Protein AF-A0A7K4NG61-F1 (afdb_monomer)

Sequence (135 aa):
MTDALSSHLLGGKKHHDEDKNVETEEIKHLEKGADYLTTLLLQQGVKETKTKAKKTPPKLEELKKIFVQNLLKAGYVKVDDKDRTILTDDGQKFLANQTKNAAIRVELAKLKNLEYRRSLERKTKSHSKKRKKKR

Secondary structure (DSSP, 8-state):
--HHHHHHHHS-----SSS--HHHHHHHHHHHHHHHHHHHHHHTT---------SSPPPHHHHHHHHHHHHHHTTSEEE-TTS-EEE-HHHHHHHHHHHHHHHHHHHHHHHHHHHHHHHHHHHHHHHHHHHHHT-

Radius of gyration: 28.38 Å; Cα contacts (8 Å, |Δi|>4): 36; chains: 1; bounding box: 79×40×71 Å

Nearest PDB structures (foldseek):
  4v7e-assembly1_BT  TM=5.395E-01  e=1.887E-01  Triticum aestivum
  1bi3-assembly1_A  TM=6.750E-01  e=8.138E-01  Corynebacterium diphtheriae
  1bi3-assembly1_B  TM=6.723E-01  e=1.173E+00  Corynebacterium diphtheriae
  2h09-assembly1_A-2  TM=5.378E-01  e=1.357E+00  Escherichia coli

Solvent-accessible surface area (backbone atoms only — not comparable to full-atom values): 8035 Å² total; per-residue (Å²): 136,69,64,71,58,53,49,55,75,74,64,67,72,78,82,85,74,78,83,74,50,69,61,60,61,51,49,53,51,50,52,55,50,50,57,52,49,52,52,53,39,45,76,71,66,49,72,82,79,74,69,75,72,64,96,60,80,75,51,71,71,54,48,53,52,52,49,53,50,50,36,44,75,70,56,24,34,47,72,46,101,80,76,41,81,42,77,30,75,64,25,53,52,50,52,53,49,51,54,52,52,51,52,52,53,52,50,51,51,54,51,52,53,50,52,52,52,54,50,51,54,50,53,53,53,51,53,54,52,56,57,59,75,73,106

Foldseek 3Di:
DPPVVVCCVPVVDDPPPPPPPVVVVVVVVVVVVVVVVVVVCVVVVNDPPCPPDPPDDDDPVVVVVVVVVVCVVVVQWDQDPVRDIDGDPVVVVVVVVVVVVVVVVVV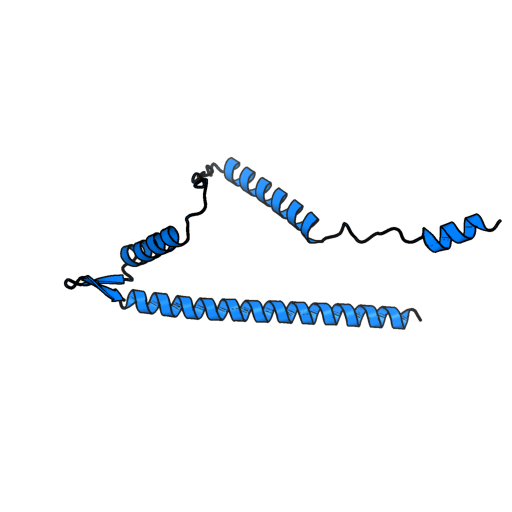VVVVVVVVVVVVVVVVVVVVVVVVVVVD

Mean predicted aligned error: 18.08 Å

Structure (mmCIF, N/CA/C/O backbone):
data_AF-A0A7K4NG61-F1
#
_entry.id   AF-A0A7K4NG61-F1
#
loop_
_atom_site.group_PDB
_atom_site.id
_atom_site.type_symbol
_atom_site.label_atom_id
_atom_site.label_alt_id
_atom_site.label_comp_id
_atom_site.label_asym_id
_atom_site.label_entity_id
_atom_site.label_seq_id
_atom_site.pdbx_PDB_ins_code
_atom_site.Cartn_x
_atom_site.Cartn_y
_atom_site.Cartn_z
_atom_site.occupancy
_atom_site.B_iso_or_equiv
_atom_site.auth_seq_id
_atom_site.auth_comp_id
_atom_site.auth_asym_id
_atom_site.auth_atom_id
_atom_site.pdbx_PDB_model_num
ATOM 1 N N . MET A 1 1 ? 62.282 4.541 -34.417 1.00 52.16 1 MET A N 1
ATOM 2 C CA . MET A 1 1 ? 61.054 4.464 -35.246 1.00 52.16 1 MET A CA 1
ATOM 3 C C . MET A 1 1 ? 60.027 3.431 -34.746 1.00 52.16 1 MET A C 1
ATOM 5 O O . MET A 1 1 ? 59.005 3.261 -35.390 1.00 52.16 1 MET A O 1
ATOM 9 N N . THR A 1 2 ? 60.223 2.778 -33.593 1.00 53.47 2 THR A N 1
ATOM 10 C CA . THR A 1 2 ? 59.317 1.741 -33.048 1.00 53.47 2 THR A CA 1
ATOM 11 C C . THR A 1 2 ? 58.353 2.231 -31.955 1.00 53.47 2 THR A C 1
ATOM 13 O O . THR A 1 2 ? 57.420 1.517 -31.611 1.00 53.47 2 THR A O 1
ATOM 16 N N . ASP A 1 3 ? 58.523 3.453 -31.444 1.00 56.59 3 ASP A N 1
ATOM 17 C CA . ASP A 1 3 ? 57.750 3.972 -30.301 1.00 56.59 3 ASP A CA 1
ATOM 18 C C . ASP A 1 3 ? 56.387 4.588 -30.702 1.00 56.59 3 ASP A C 1
ATOM 20 O O . ASP A 1 3 ? 55.382 4.469 -30.003 1.00 56.59 3 ASP A O 1
ATOM 24 N N . ALA A 1 4 ? 56.297 5.152 -31.912 1.00 58.44 4 ALA A N 1
ATOM 25 C CA . ALA A 1 4 ? 55.066 5.766 -32.420 1.00 58.44 4 ALA A CA 1
ATOM 26 C C . ALA A 1 4 ? 53.963 4.743 -32.775 1.00 58.44 4 ALA A C 1
ATOM 28 O O . ALA A 1 4 ? 52.776 5.061 -32.712 1.00 58.44 4 ALA A O 1
ATOM 29 N N . LEU A 1 5 ? 54.338 3.503 -33.117 1.00 56.03 5 LEU A N 1
ATOM 30 C CA . LEU A 1 5 ? 53.390 2.425 -33.433 1.00 56.03 5 LEU A CA 1
ATOM 31 C C . LEU A 1 5 ? 52.790 1.794 -32.166 1.00 56.03 5 LEU A C 1
ATOM 33 O O . LEU A 1 5 ? 51.596 1.494 -32.144 1.00 56.03 5 LEU A O 1
ATOM 37 N N . SER A 1 6 ? 53.575 1.660 -31.091 1.00 56.69 6 SER A N 1
ATOM 38 C CA . SER A 1 6 ? 53.104 1.112 -29.809 1.00 56.69 6 SER A CA 1
ATOM 39 C C . SER A 1 6 ? 52.089 2.025 -29.120 1.00 56.69 6 SER A C 1
ATOM 41 O O . SER A 1 6 ? 51.069 1.542 -28.631 1.00 56.69 6 SER A O 1
ATOM 43 N N . SER A 1 7 ? 52.309 3.346 -29.149 1.00 56.84 7 SER A N 1
ATOM 44 C CA . SER A 1 7 ? 51.359 4.344 -28.632 1.00 56.84 7 SER A CA 1
ATOM 45 C C . SER A 1 7 ? 50.002 4.281 -29.350 1.00 56.84 7 SER A C 1
ATOM 47 O O . SER A 1 7 ? 48.950 4.374 -28.717 1.00 56.84 7 SER A O 1
ATOM 49 N N . HIS A 1 8 ? 50.004 4.030 -30.663 1.00 54.56 8 HIS A N 1
ATOM 50 C CA . HIS A 1 8 ? 48.777 3.927 -31.454 1.00 54.56 8 HIS A CA 1
ATOM 51 C C . HIS A 1 8 ? 47.999 2.622 -31.197 1.00 54.56 8 HIS A C 1
ATOM 53 O O . HIS A 1 8 ? 46.768 2.626 -31.185 1.00 54.56 8 HIS A O 1
ATOM 59 N N . LEU A 1 9 ? 48.706 1.516 -30.938 1.00 53.72 9 LEU A N 1
ATOM 60 C CA . LEU A 1 9 ? 48.114 0.208 -30.626 1.00 53.72 9 LEU A CA 1
ATOM 61 C C . LEU A 1 9 ? 47.577 0.110 -29.184 1.00 53.72 9 LEU A C 1
ATOM 63 O O . LEU A 1 9 ? 46.602 -0.608 -28.961 1.00 53.72 9 LEU A O 1
ATOM 67 N N . LEU A 1 10 ? 48.170 0.833 -28.224 1.00 56.91 10 LEU A N 1
ATOM 68 C CA . LEU A 1 10 ? 47.804 0.775 -26.795 1.00 56.91 10 LEU A CA 1
ATOM 69 C C . LEU A 1 10 ? 47.002 1.989 -26.287 1.00 56.91 10 LEU A C 1
ATOM 71 O O . LEU A 1 10 ? 46.274 1.857 -25.309 1.00 56.91 10 LEU A O 1
ATOM 75 N N . GLY A 1 11 ? 47.082 3.154 -26.940 1.00 54.94 11 GLY A N 1
ATOM 76 C CA . GLY A 1 11 ? 46.425 4.401 -26.505 1.00 54.94 11 GLY A CA 1
ATOM 77 C C . GLY A 1 11 ? 45.177 4.806 -27.302 1.00 54.94 11 GLY A C 1
ATOM 78 O O . GLY A 1 11 ? 44.597 5.862 -27.060 1.00 54.94 11 GLY A O 1
ATOM 79 N N . GLY A 1 12 ? 44.751 3.996 -28.276 1.00 50.91 12 GLY A N 1
ATOM 80 C CA . GLY A 1 12 ? 43.748 4.371 -29.280 1.00 50.91 12 GLY A CA 1
ATOM 81 C C . GLY A 1 12 ? 42.274 4.127 -28.931 1.00 50.91 12 GLY A C 1
ATOM 82 O O . GLY A 1 12 ? 41.428 4.242 -29.817 1.00 50.91 12 GLY A O 1
ATOM 83 N N . LYS A 1 13 ? 41.917 3.780 -27.690 1.00 53.53 13 LYS A N 1
ATOM 84 C CA . LYS A 1 13 ? 40.507 3.714 -27.269 1.00 53.53 13 LYS A CA 1
ATOM 85 C C . LYS A 1 13 ? 40.208 4.841 -26.295 1.00 53.53 13 LYS A C 1
ATOM 87 O O . LYS A 1 13 ? 40.309 4.683 -25.086 1.00 53.53 13 LYS A O 1
ATOM 92 N N . LYS A 1 14 ? 39.783 5.982 -26.842 1.00 56.97 14 LYS A N 1
ATOM 93 C CA . LYS A 1 14 ? 39.006 6.953 -26.069 1.00 56.97 14 LYS A CA 1
ATOM 94 C C . LYS A 1 14 ? 37.783 6.226 -25.505 1.00 56.97 14 LYS A C 1
ATOM 96 O O . LYS A 1 14 ? 36.931 5.769 -26.269 1.00 56.97 14 LYS A O 1
ATOM 101 N N . HIS A 1 15 ? 37.735 6.100 -24.184 1.00 53.31 15 HIS A N 1
ATOM 102 C CA . HIS A 1 15 ? 36.565 5.675 -23.426 1.00 53.31 15 HIS A CA 1
ATOM 103 C C . HIS A 1 15 ? 35.452 6.698 -23.678 1.00 53.31 15 HIS A C 1
ATOM 105 O O . HIS A 1 15 ? 35.397 7.743 -23.040 1.00 53.31 15 HIS A O 1
ATOM 111 N N . HIS A 1 16 ? 34.615 6.459 -24.687 1.00 54.28 16 HIS A N 1
ATOM 112 C CA . HIS A 1 16 ? 33.513 7.365 -25.019 1.00 54.28 16 HIS A CA 1
ATOM 113 C C . HIS A 1 16 ? 32.186 6.998 -24.340 1.00 54.28 16 HIS A C 1
ATOM 115 O O . HIS A 1 16 ? 31.211 7.716 -24.549 1.00 54.28 16 HIS A O 1
ATOM 121 N N . ASP A 1 17 ? 32.147 5.955 -23.503 1.00 54.06 17 ASP A N 1
ATOM 122 C CA . ASP A 1 17 ? 30.894 5.388 -22.981 1.00 54.06 17 ASP A CA 1
ATOM 123 C C . ASP A 1 17 ? 30.944 4.974 -21.493 1.00 54.06 17 ASP A C 1
ATOM 125 O O . ASP A 1 17 ? 30.300 4.002 -21.114 1.00 54.06 17 ASP A O 1
ATOM 129 N N . GLU A 1 18 ? 31.670 5.688 -20.625 1.00 52.06 18 GLU A N 1
ATOM 130 C CA . GLU A 1 18 ? 31.581 5.437 -19.167 1.00 52.06 18 GLU A CA 1
ATOM 131 C C . GLU A 1 18 ? 30.741 6.486 -18.416 1.00 52.06 18 GLU A C 1
ATOM 133 O O . GLU A 1 18 ? 30.051 6.130 -17.467 1.00 52.06 18 GLU A O 1
ATOM 138 N N . ASP A 1 19 ? 30.652 7.727 -18.911 1.00 50.94 19 ASP A N 1
ATOM 139 C CA . ASP A 1 19 ? 29.856 8.787 -18.258 1.00 50.94 19 ASP A CA 1
ATOM 140 C C . ASP A 1 19 ? 28.446 8.989 -18.838 1.00 50.94 19 ASP A C 1
ATOM 142 O O . ASP A 1 19 ? 27.664 9.794 -18.331 1.00 50.94 19 ASP A O 1
ATOM 146 N N . LYS A 1 20 ? 28.061 8.242 -19.879 1.00 51.34 20 LYS A N 1
ATOM 147 C CA . LYS A 1 20 ? 26.679 8.248 -20.392 1.00 51.34 20 LYS A CA 1
ATOM 148 C C . LYS A 1 20 ? 25.829 7.209 -19.674 1.00 51.34 20 LYS A C 1
ATOM 150 O O . LYS A 1 20 ? 25.184 6.372 -20.307 1.00 51.34 20 LYS A O 1
ATOM 155 N N . ASN A 1 21 ? 25.807 7.274 -18.347 1.00 51.44 21 ASN A N 1
ATOM 156 C CA . ASN A 1 21 ? 24.703 6.669 -17.628 1.00 51.44 21 ASN A CA 1
ATOM 157 C C . ASN A 1 21 ? 23.461 7.515 -17.940 1.00 51.44 21 ASN A C 1
ATOM 159 O O . ASN A 1 21 ? 23.380 8.669 -17.533 1.00 51.44 21 ASN A O 1
ATOM 163 N N . VAL A 1 22 ? 22.522 6.973 -18.718 1.00 52.56 22 VAL A N 1
ATOM 164 C CA . VAL A 1 22 ? 21.270 7.646 -19.132 1.00 52.56 22 VAL A CA 1
ATOM 165 C C . VAL A 1 22 ? 20.508 8.216 -17.928 1.00 52.56 22 VAL A C 1
ATOM 167 O O . VAL A 1 22 ? 19.809 9.216 -18.044 1.00 52.56 22 VAL A O 1
ATOM 170 N N . GLU A 1 23 ? 20.736 7.626 -16.757 1.00 53.94 23 GLU A N 1
ATOM 171 C CA . GLU A 1 23 ? 20.186 8.044 -15.478 1.00 53.94 23 GLU A CA 1
ATOM 172 C C . GLU A 1 23 ? 20.627 9.460 -15.066 1.00 53.94 23 GLU A C 1
ATOM 174 O O . GLU A 1 23 ? 19.813 10.193 -14.523 1.00 53.94 23 GLU A O 1
ATOM 179 N N . THR A 1 24 ? 21.861 9.912 -15.329 1.00 59.62 24 THR A N 1
ATOM 180 C CA . THR A 1 24 ? 22.339 11.204 -14.788 1.00 59.62 24 THR A CA 1
ATOM 181 C C . THR A 1 24 ? 21.747 12.414 -15.505 1.00 59.62 24 THR A C 1
ATOM 183 O O . THR A 1 24 ? 21.389 13.395 -14.857 1.00 59.62 24 THR A O 1
ATOM 186 N N . GLU A 1 25 ? 21.604 12.359 -16.829 1.00 58.88 25 GLU A N 1
ATOM 187 C CA . GLU A 1 25 ? 20.942 13.420 -17.598 1.00 58.88 25 GLU A CA 1
ATOM 188 C C . GLU A 1 25 ? 19.431 13.427 -17.331 1.00 58.88 25 GLU A C 1
ATOM 190 O O . GLU A 1 25 ? 18.857 14.488 -17.090 1.00 58.88 25 GLU A O 1
ATOM 195 N N . GLU A 1 26 ? 18.787 12.256 -17.274 1.00 58.59 26 GLU A N 1
ATOM 196 C CA . GLU A 1 26 ? 17.365 12.147 -16.923 1.00 58.59 26 GLU A CA 1
ATOM 197 C C . GLU A 1 26 ? 17.083 12.675 -15.507 1.00 58.59 26 GLU A C 1
ATOM 199 O O . GLU A 1 26 ? 16.133 13.438 -15.327 1.00 58.59 26 GLU A O 1
ATOM 204 N N . ILE A 1 27 ? 17.938 12.363 -14.524 1.00 62.12 27 ILE A N 1
ATOM 205 C CA . ILE A 1 27 ? 17.849 12.898 -13.155 1.00 62.12 27 ILE A CA 1
ATOM 206 C C . ILE A 1 27 ? 17.989 14.425 -13.155 1.00 62.12 27 ILE A C 1
ATOM 208 O O . ILE A 1 27 ? 17.164 15.102 -12.545 1.00 62.12 27 ILE A O 1
ATOM 212 N N . LYS A 1 28 ? 18.957 14.994 -13.889 1.00 64.69 28 LYS A N 1
ATOM 213 C CA . LYS A 1 28 ? 19.111 16.458 -14.000 1.00 64.69 28 LYS A CA 1
ATOM 214 C C . LYS A 1 28 ? 17.888 17.127 -14.631 1.00 64.69 28 LYS A C 1
ATOM 216 O O . LYS A 1 28 ? 17.517 18.232 -14.237 1.00 64.69 28 LYS A O 1
ATOM 221 N N . HIS A 1 29 ? 17.274 16.503 -15.636 1.00 66.31 29 HIS A N 1
ATOM 222 C CA . HIS A 1 29 ? 16.061 17.027 -16.269 1.00 66.31 29 HIS A CA 1
ATOM 223 C C .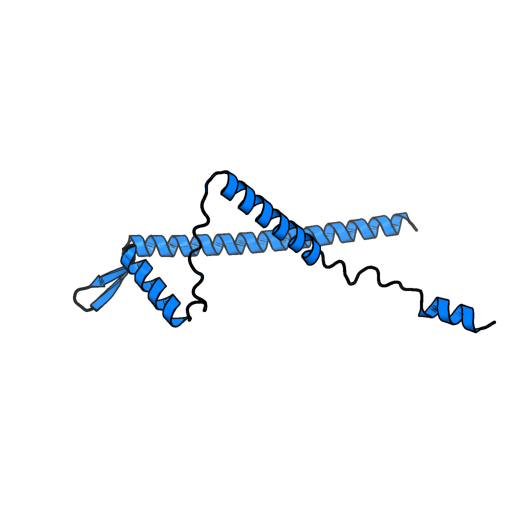 HIS A 1 29 ? 14.833 16.912 -15.357 1.00 66.31 29 HIS A C 1
ATOM 225 O O . HIS A 1 29 ? 14.013 17.830 -15.337 1.00 66.31 29 HIS A O 1
ATOM 231 N N . LEU A 1 30 ? 14.726 15.832 -14.579 1.00 69.81 30 LEU A N 1
ATOM 232 C CA . LEU A 1 30 ? 13.705 15.652 -13.544 1.00 69.81 30 LEU A CA 1
ATOM 233 C C . LEU A 1 30 ? 13.834 16.701 -12.434 1.00 69.81 30 LEU A C 1
ATOM 235 O O . LEU A 1 30 ? 12.830 17.290 -12.043 1.00 69.81 30 LEU A O 1
ATOM 239 N N . GLU A 1 31 ? 15.055 16.969 -11.972 1.00 66.75 31 GLU A N 1
ATOM 240 C CA . GLU A 1 31 ? 15.351 17.965 -10.937 1.00 66.75 31 GLU A CA 1
ATOM 241 C C . GLU A 1 31 ? 15.002 19.383 -11.414 1.00 66.75 31 GLU A C 1
ATOM 243 O O . GLU A 1 31 ? 14.215 20.079 -10.774 1.00 66.75 31 GLU A O 1
ATOM 248 N N . LYS A 1 32 ? 15.440 19.760 -12.624 1.00 77.94 32 LYS A N 1
ATOM 249 C CA . LYS A 1 32 ? 15.049 21.036 -13.253 1.00 77.9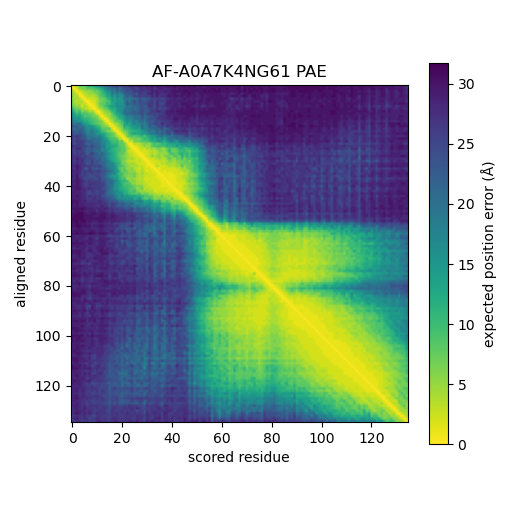4 32 LYS A CA 1
ATOM 250 C C . LYS A 1 32 ? 13.539 21.151 -13.481 1.00 77.94 32 LYS A C 1
ATOM 252 O O . LYS A 1 32 ? 12.975 22.235 -13.347 1.00 77.94 32 LYS A O 1
ATOM 257 N N . GLY A 1 33 ? 12.880 20.053 -13.853 1.00 72.31 33 GLY A N 1
ATOM 258 C CA . GLY A 1 33 ? 11.429 20.008 -14.022 1.00 72.31 33 GLY A CA 1
ATOM 259 C C . GLY A 1 33 ? 10.681 20.196 -12.701 1.00 72.31 33 GLY A C 1
ATOM 260 O O . GLY A 1 33 ? 9.671 20.897 -12.666 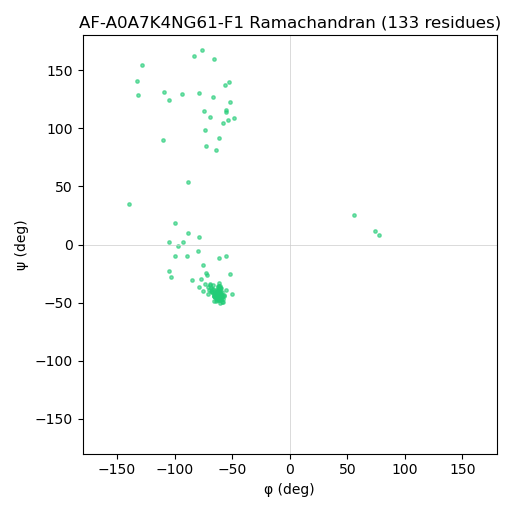1.00 72.31 33 GLY A O 1
ATOM 261 N N . ALA A 1 34 ? 11.193 19.623 -11.610 1.00 76.62 34 ALA A N 1
ATOM 262 C CA . ALA A 1 34 ? 10.646 19.808 -10.271 1.00 76.62 34 ALA A CA 1
ATOM 263 C C . ALA A 1 34 ? 10.770 21.269 -9.809 1.00 76.62 34 ALA A C 1
ATOM 265 O O . ALA A 1 34 ? 9.774 21.833 -9.360 1.00 76.62 34 ALA A O 1
ATOM 266 N N . ASP A 1 35 ? 11.930 21.902 -10.006 1.00 76.88 35 ASP A N 1
ATOM 267 C CA . ASP A 1 35 ? 12.156 23.320 -9.677 1.00 76.88 35 ASP A CA 1
ATOM 268 C C . ASP A 1 35 ? 11.257 24.271 -10.487 1.00 76.88 35 ASP A C 1
ATOM 270 O O . ASP A 1 35 ? 10.767 25.292 -9.993 1.00 76.88 35 ASP A O 1
ATOM 274 N N . TYR A 1 36 ? 10.991 23.935 -11.750 1.00 78.62 36 TYR A N 1
ATOM 275 C CA . TYR A 1 36 ? 10.056 24.697 -12.575 1.00 78.62 36 TYR A CA 1
ATOM 276 C C . TYR A 1 36 ? 8.606 24.568 -12.079 1.00 78.62 36 TYR A C 1
ATOM 278 O O . TYR A 1 36 ? 7.862 25.546 -12.024 1.00 78.62 36 TYR A O 1
ATOM 286 N N . LEU A 1 37 ? 8.189 23.366 -11.674 1.00 78.94 37 LEU A N 1
ATOM 287 C CA . LEU A 1 37 ? 6.845 23.142 -11.137 1.00 78.94 37 LEU A CA 1
ATOM 288 C C . LEU A 1 37 ? 6.649 23.821 -9.776 1.00 78.94 37 LEU A C 1
ATOM 290 O O . LEU A 1 37 ? 5.592 24.404 -9.539 1.00 78.94 37 LEU A O 1
ATOM 294 N N . THR A 1 38 ? 7.650 23.787 -8.893 1.00 75.31 38 THR A N 1
ATOM 295 C CA . THR A 1 38 ? 7.580 24.464 -7.588 1.00 75.31 38 THR A CA 1
ATOM 296 C C . THR A 1 38 ? 7.492 25.979 -7.746 1.00 75.31 38 THR A C 1
ATOM 298 O O . THR A 1 38 ? 6.642 26.607 -7.111 1.00 75.31 38 THR A O 1
ATOM 301 N N . THR A 1 39 ? 8.289 26.573 -8.640 1.00 78.44 39 THR A N 1
ATOM 302 C CA . THR A 1 39 ? 8.224 28.015 -8.934 1.00 78.44 39 THR A CA 1
ATOM 303 C C . THR A 1 39 ? 6.883 28.433 -9.538 1.00 78.44 39 THR A C 1
ATOM 305 O O . THR A 1 39 ? 6.317 29.440 -9.107 1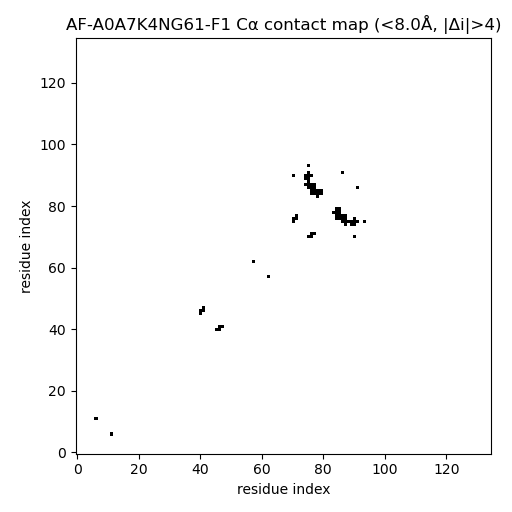.00 78.44 39 THR A O 1
ATOM 308 N N . LEU A 1 40 ? 6.323 27.643 -10.461 1.00 83.50 40 LEU A N 1
ATOM 309 C CA . LEU A 1 40 ? 5.001 27.896 -11.044 1.00 83.50 40 LEU A CA 1
ATOM 310 C C . LEU A 1 40 ? 3.884 27.852 -9.985 1.00 83.50 40 LEU A C 1
ATOM 312 O O . LEU A 1 40 ? 3.035 28.742 -9.936 1.00 83.50 40 LEU A O 1
ATOM 316 N N . LEU A 1 41 ? 3.893 26.838 -9.115 1.00 81.19 41 LEU A N 1
ATOM 317 C CA . LEU A 1 41 ? 2.912 26.695 -8.033 1.00 81.19 41 LEU A CA 1
ATOM 318 C C . LEU A 1 41 ? 3.007 27.854 -7.030 1.00 81.19 41 LEU A C 1
ATOM 320 O O . LEU A 1 41 ? 1.982 28.391 -6.602 1.00 81.19 41 LEU A O 1
ATOM 324 N N . LEU A 1 42 ? 4.226 28.298 -6.712 1.00 77.31 42 LEU A N 1
ATOM 325 C CA . LEU A 1 42 ? 4.455 29.442 -5.832 1.00 77.31 42 LEU A CA 1
ATOM 326 C C . LEU A 1 42 ? 3.937 30.753 -6.446 1.00 77.31 42 LEU A C 1
ATOM 328 O O . LEU A 1 42 ? 3.292 31.536 -5.748 1.00 77.31 42 LEU A O 1
ATOM 332 N N . GLN A 1 43 ? 4.156 30.972 -7.750 1.00 79.94 43 GLN A N 1
ATOM 333 C CA . GLN A 1 43 ? 3.592 32.111 -8.490 1.00 79.94 43 GLN A CA 1
ATOM 334 C C . GLN A 1 43 ? 2.057 32.099 -8.503 1.00 79.94 43 GLN A C 1
ATOM 336 O O . GLN A 1 43 ? 1.435 33.158 -8.457 1.00 79.94 43 GLN A O 1
ATOM 341 N N . GLN A 1 44 ? 1.440 30.915 -8.508 1.00 78.81 44 GLN A N 1
ATOM 342 C CA . GLN A 1 44 ? -0.014 30.732 -8.415 1.00 78.81 44 GLN A CA 1
ATOM 343 C C . GLN A 1 44 ? -0.558 30.868 -6.979 1.00 78.81 44 GLN A C 1
ATOM 345 O O . GLN A 1 44 ? -1.741 30.631 -6.738 1.00 78.81 44 GLN A O 1
ATOM 350 N N . GLY A 1 45 ? 0.280 31.249 -6.009 1.00 70.19 45 GLY A N 1
ATOM 351 C CA . GLY A 1 45 ? -0.120 31.444 -4.615 1.00 70.19 45 GLY A CA 1
ATOM 352 C C . GLY A 1 45 ? -0.291 30.145 -3.820 1.00 70.19 45 GLY A C 1
ATOM 353 O O . GLY A 1 45 ? -0.733 30.189 -2.667 1.00 70.19 45 GLY A O 1
ATOM 354 N N . VAL A 1 46 ? 0.085 28.993 -4.390 1.00 70.38 46 VAL A N 1
ATOM 355 C CA . VAL A 1 46 ? 0.118 27.710 -3.681 1.00 70.38 46 VAL A CA 1
ATOM 356 C C . VAL A 1 46 ? 1.313 27.735 -2.734 1.00 70.38 46 VAL A C 1
ATOM 358 O O . VAL A 1 46 ? 2.460 27.528 -3.123 1.00 70.38 46 VAL A O 1
ATOM 361 N N . LYS A 1 47 ? 1.051 28.031 -1.460 1.00 58.03 47 LYS A N 1
ATOM 362 C CA . LYS A 1 47 ? 2.081 28.000 -0.419 1.00 58.03 47 LYS A CA 1
ATOM 363 C C . LYS A 1 47 ? 2.543 26.559 -0.225 1.00 58.03 47 LYS A C 1
ATOM 365 O O . LYS A 1 47 ? 1.723 25.680 0.042 1.00 58.03 47 LYS A O 1
ATOM 370 N N . GLU A 1 48 ? 3.854 26.333 -0.301 1.00 55.09 48 GLU A N 1
ATOM 371 C CA . GLU A 1 48 ? 4.464 25.074 0.119 1.00 55.09 48 GLU A CA 1
ATOM 372 C C . GLU A 1 48 ? 4.031 24.775 1.557 1.00 55.09 48 GLU A C 1
ATOM 374 O O . GLU A 1 48 ? 4.487 25.404 2.518 1.00 55.09 48 GLU A O 1
ATOM 379 N N . THR A 1 49 ? 3.148 23.795 1.730 1.00 47.41 49 THR A N 1
ATOM 380 C CA . THR A 1 49 ? 2.929 23.194 3.039 1.00 47.41 49 THR A CA 1
ATOM 381 C C . THR A 1 49 ? 4.159 22.352 3.327 1.00 47.41 49 THR A C 1
ATOM 383 O O . THR A 1 49 ? 4.210 21.156 3.060 1.00 47.41 49 THR A O 1
ATOM 386 N N . LYS A 1 50 ? 5.204 22.998 3.854 1.00 47.34 50 LYS A N 1
ATOM 387 C CA . LYS A 1 50 ? 6.348 22.305 4.441 1.00 47.34 50 LYS A CA 1
ATOM 388 C C . LYS A 1 50 ? 5.834 21.549 5.661 1.00 47.34 50 LYS A C 1
ATOM 390 O O . LYS A 1 50 ? 5.947 22.013 6.796 1.00 47.34 50 LYS A O 1
ATOM 395 N N . THR A 1 51 ? 5.244 20.376 5.443 1.00 45.47 51 THR A N 1
ATOM 396 C CA . THR A 1 51 ? 5.143 19.363 6.483 1.00 45.47 51 THR A CA 1
ATOM 397 C C . THR A 1 51 ? 6.577 19.100 6.889 1.00 45.47 51 THR A C 1
ATOM 399 O O . THR A 1 51 ? 7.336 18.524 6.112 1.00 45.47 51 THR A O 1
ATOM 402 N N . LYS A 1 52 ? 6.981 19.628 8.049 1.00 47.28 52 LYS A N 1
ATOM 403 C CA . LYS A 1 52 ? 8.317 19.420 8.602 1.00 47.28 52 LYS A CA 1
ATOM 404 C C . LYS A 1 52 ? 8.583 17.922 8.526 1.00 47.28 52 LYS A C 1
ATOM 406 O O . LYS A 1 52 ? 7.933 17.156 9.239 1.00 47.28 52 LYS A O 1
ATOM 411 N N . ALA A 1 53 ? 9.475 17.510 7.629 1.00 51.31 53 ALA A N 1
ATOM 412 C CA . ALA A 1 53 ? 9.921 16.135 7.585 1.00 51.31 53 ALA A CA 1
ATOM 413 C C . ALA A 1 53 ? 10.449 15.842 8.990 1.00 51.31 53 ALA A C 1
ATOM 415 O O . ALA A 1 53 ? 11.372 16.514 9.464 1.00 51.31 53 ALA A O 1
ATOM 416 N N . LYS A 1 54 ? 9.800 14.921 9.713 1.00 56.16 54 LYS A N 1
ATOM 417 C CA . LYS A 1 54 ? 10.373 14.406 10.955 1.00 56.16 54 LYS A CA 1
ATOM 418 C C . LYS A 1 54 ? 11.784 13.957 10.582 1.00 56.16 54 LYS A C 1
ATOM 420 O O . LYS A 1 54 ? 11.941 13.183 9.643 1.00 56.16 54 LYS A O 1
ATOM 425 N N . LYS A 1 55 ? 12.794 14.506 11.267 1.00 59.66 55 LYS A N 1
ATOM 426 C CA . LYS A 1 55 ? 14.229 14.332 10.963 1.00 59.66 55 LYS A CA 1
ATOM 427 C C . LYS A 1 55 ? 14.678 12.863 10.909 1.00 59.66 55 LYS A C 1
ATOM 429 O O . LYS A 1 55 ? 15.778 12.578 10.456 1.00 59.66 55 LYS A O 1
ATOM 434 N N . THR A 1 56 ? 13.816 11.946 11.328 1.00 65.88 56 THR A N 1
ATOM 435 C CA . THR A 1 56 ? 13.986 10.506 11.231 1.00 65.88 56 THR A CA 1
ATOM 436 C C . THR A 1 56 ? 12.702 9.901 10.659 1.00 65.88 56 THR A C 1
ATOM 438 O O . THR A 1 56 ? 11.618 10.189 11.184 1.00 65.88 56 THR A O 1
ATOM 441 N N . PRO A 1 57 ? 12.791 9.066 9.606 1.00 73.69 57 PRO A N 1
ATOM 442 C CA . PRO A 1 57 ? 11.673 8.244 9.168 1.00 73.69 57 PRO A CA 1
ATOM 443 C C . PRO A 1 57 ? 11.134 7.435 10.357 1.00 73.69 57 PRO A C 1
ATOM 445 O O . PRO A 1 57 ? 11.937 6.954 11.166 1.00 73.69 57 PRO A O 1
ATOM 448 N N . PRO A 1 58 ? 9.807 7.282 10.494 1.00 79.12 58 PRO A N 1
ATOM 449 C CA . PRO A 1 58 ? 9.236 6.502 11.582 1.00 79.12 58 PRO A CA 1
ATOM 450 C C . PRO A 1 58 ? 9.801 5.082 11.563 1.00 79.12 58 PRO A C 1
ATOM 452 O O . PRO A 1 58 ? 9.926 4.464 10.502 1.00 79.12 58 PRO A O 1
ATOM 455 N N . LYS A 1 59 ? 10.137 4.551 12.740 1.00 87.06 59 LYS A N 1
ATOM 456 C CA . LYS A 1 59 ? 10.584 3.156 12.859 1.00 87.06 59 LYS A CA 1
ATOM 457 C C . LYS A 1 59 ? 9.436 2.205 12.507 1.00 87.06 59 LYS A C 1
ATOM 459 O O . LYS A 1 59 ? 8.266 2.566 12.617 1.00 87.06 59 LYS A O 1
ATOM 464 N N . LEU A 1 60 ? 9.758 0.959 12.153 1.00 85.44 60 LEU A N 1
ATOM 465 C CA . LEU A 1 60 ? 8.764 -0.060 11.786 1.00 85.44 60 LEU A CA 1
ATOM 466 C C . LEU A 1 60 ? 7.632 -0.194 12.821 1.00 85.44 60 LEU A C 1
ATOM 468 O O . LEU A 1 60 ? 6.465 -0.268 12.448 1.00 85.44 60 LEU A O 1
ATOM 472 N N . GLU A 1 61 ? 7.961 -0.175 14.113 1.00 86.12 61 GLU A N 1
ATOM 473 C CA . GLU A 1 61 ? 6.962 -0.262 15.186 1.00 86.12 61 GLU A CA 1
ATOM 474 C C . GLU A 1 61 ? 6.033 0.958 15.247 1.00 86.12 61 GLU A C 1
ATOM 476 O O . GLU A 1 61 ? 4.838 0.826 15.510 1.00 86.12 61 GLU A O 1
ATOM 481 N N . GLU A 1 62 ? 6.538 2.153 14.940 1.00 85.25 62 GLU A N 1
ATOM 482 C CA . GLU A 1 62 ? 5.705 3.355 14.839 1.00 85.25 62 GLU A CA 1
ATOM 483 C C . GLU A 1 62 ? 4.793 3.287 13.612 1.00 85.25 62 GLU A C 1
ATOM 485 O O . GLU A 1 62 ? 3.616 3.634 13.703 1.00 85.2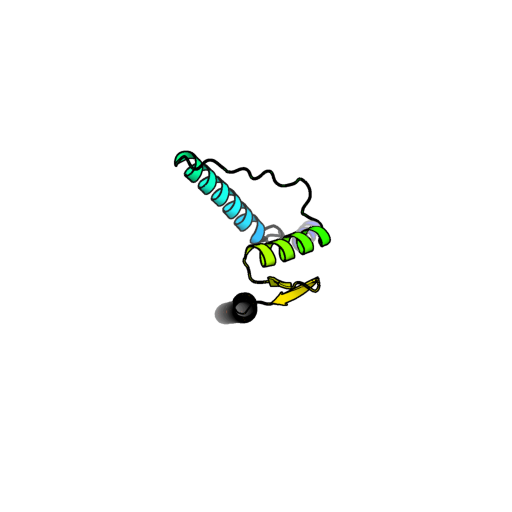5 62 GLU A O 1
ATOM 490 N N . LEU A 1 63 ? 5.298 2.771 12.487 1.00 85.62 63 LEU A N 1
ATOM 491 C CA . LEU A 1 63 ? 4.501 2.564 11.276 1.00 85.62 63 LEU A CA 1
ATOM 492 C C . LEU A 1 63 ? 3.366 1.563 11.505 1.00 85.62 63 LEU A C 1
ATOM 494 O O . LEU A 1 63 ? 2.238 1.833 11.099 1.00 85.62 63 LEU A O 1
ATOM 498 N N . LYS A 1 64 ? 3.628 0.447 12.199 1.00 87.50 64 LYS A N 1
ATOM 499 C CA . LYS A 1 64 ? 2.587 -0.525 12.576 1.00 87.50 64 LYS A CA 1
ATOM 500 C C . LYS A 1 64 ? 1.501 0.125 13.433 1.00 87.50 64 LYS A C 1
ATOM 502 O O . LYS A 1 64 ? 0.317 -0.057 13.158 1.00 87.50 64 LYS A O 1
ATOM 507 N N . LYS A 1 65 ? 1.887 0.925 14.434 1.00 89.25 65 LYS A N 1
ATOM 508 C CA . LYS A 1 65 ? 0.933 1.647 15.293 1.00 89.25 65 LYS A CA 1
ATOM 509 C C . LYS A 1 65 ? 0.077 2.627 14.493 1.00 89.25 65 LYS A C 1
ATOM 511 O O . LYS A 1 65 ? -1.143 2.612 14.628 1.00 89.25 65 LYS A O 1
ATOM 516 N N . ILE A 1 66 ? 0.699 3.439 13.636 1.00 84.88 66 ILE A N 1
ATOM 517 C CA . ILE A 1 66 ? -0.010 4.389 12.766 1.00 84.88 66 ILE A CA 1
ATOM 518 C C . ILE A 1 66 ? -0.967 3.645 11.831 1.00 84.88 66 ILE A C 1
ATOM 520 O O . ILE A 1 66 ? -2.106 4.066 11.651 1.00 84.88 66 ILE A O 1
ATOM 524 N N . PHE A 1 67 ? -0.535 2.516 11.269 1.00 85.50 67 PHE A N 1
ATOM 525 C CA . PHE A 1 67 ? -1.361 1.701 10.388 1.00 85.50 67 PHE A CA 1
ATOM 526 C C . PHE A 1 67 ? -2.624 1.192 11.092 1.00 85.50 67 PHE A C 1
ATOM 528 O O . PHE A 1 67 ? -3.727 1.413 10.595 1.00 85.50 67 PHE A O 1
ATOM 535 N N . VAL A 1 68 ? -2.487 0.588 12.276 1.00 87.31 68 VAL A N 1
ATOM 536 C CA . VAL A 1 68 ? -3.639 0.099 13.054 1.00 87.31 68 VAL A CA 1
ATOM 537 C C . VAL A 1 68 ? -4.561 1.250 13.459 1.00 87.31 68 VAL A C 1
ATOM 539 O O . VAL A 1 68 ? -5.778 1.138 13.323 1.00 87.31 68 VAL A O 1
ATOM 542 N N . GLN A 1 69 ? -4.004 2.389 13.879 1.00 88.06 69 GLN A N 1
ATOM 543 C CA . GLN A 1 69 ? -4.802 3.579 14.183 1.00 88.06 69 GLN A CA 1
ATOM 544 C C . GLN A 1 69 ? -5.589 4.076 12.970 1.00 88.06 69 GLN A C 1
ATOM 546 O O . GLN A 1 69 ? -6.736 4.490 13.119 1.00 88.06 69 GLN A O 1
ATOM 551 N N . ASN A 1 70 ? -5.006 4.030 11.774 1.00 89.94 70 ASN A N 1
ATOM 552 C CA . ASN A 1 70 ? -5.700 4.425 10.553 1.00 89.94 70 ASN A CA 1
ATOM 553 C C . ASN A 1 70 ? -6.844 3.460 10.217 1.00 89.94 70 ASN A C 1
ATOM 555 O O . ASN A 1 70 ? -7.907 3.921 9.810 1.00 89.94 70 ASN A O 1
ATOM 559 N N . LEU A 1 71 ? -6.665 2.151 10.432 1.00 88.19 71 LEU A N 1
ATOM 560 C CA . LEU A 1 71 ? -7.737 1.165 10.248 1.00 88.19 71 LEU A CA 1
ATOM 561 C C . LEU A 1 71 ? -8.907 1.386 11.217 1.00 88.19 71 LEU A C 1
ATOM 563 O O . LEU A 1 71 ? -10.062 1.292 10.804 1.00 88.19 71 LEU A O 1
ATOM 567 N N . LEU A 1 72 ? -8.611 1.718 12.478 1.00 87.12 72 LEU A N 1
ATOM 568 C CA . LEU A 1 72 ? -9.621 2.062 13.484 1.00 87.12 72 LEU A CA 1
ATOM 569 C C . LEU A 1 72 ? -10.350 3.363 13.121 1.00 87.12 72 LEU A C 1
ATOM 571 O O . LEU A 1 72 ? -11.576 3.399 13.100 1.00 87.12 72 LEU A O 1
ATOM 575 N N . LYS A 1 73 ? -9.607 4.424 12.771 1.00 89.31 73 LYS A N 1
ATOM 576 C CA . LYS A 1 73 ? -10.178 5.724 12.369 1.00 89.31 73 LYS A CA 1
ATOM 577 C C . LYS A 1 73 ? -11.061 5.628 11.128 1.00 89.31 73 LYS A C 1
ATOM 579 O O . LYS A 1 73 ? -12.053 6.339 11.037 1.00 89.31 73 LYS A O 1
ATOM 584 N N . ALA A 1 74 ? -10.696 4.771 10.179 1.00 87.12 74 ALA A N 1
ATOM 585 C CA . ALA A 1 74 ? -11.470 4.543 8.964 1.00 87.12 74 ALA A CA 1
ATOM 586 C C . ALA A 1 74 ? -12.680 3.613 9.175 1.00 87.12 74 ALA A C 1
ATOM 588 O O . ALA A 1 74 ? -13.448 3.407 8.242 1.00 87.12 74 ALA A O 1
ATOM 589 N N . GLY A 1 75 ? -12.852 3.031 10.369 1.00 88.38 75 GLY A N 1
ATOM 590 C CA . GLY A 1 75 ? -13.963 2.125 10.672 1.00 88.38 75 GLY A CA 1
ATOM 591 C C . GLY A 1 75 ? -13.836 0.731 10.046 1.00 88.38 75 GLY A C 1
ATOM 592 O O . GLY A 1 75 ? -14.789 -0.048 10.081 1.00 88.38 75 GLY A O 1
ATOM 593 N N . TYR A 1 76 ? -12.669 0.385 9.498 1.00 89.19 76 TYR A N 1
ATOM 594 C CA . TYR A 1 76 ? -12.395 -0.946 8.943 1.00 89.19 76 TYR A CA 1
ATOM 595 C C . TYR A 1 76 ? -12.222 -2.008 10.029 1.00 89.19 76 TYR A C 1
ATOM 597 O O . TYR A 1 76 ? -12.409 -3.199 9.789 1.00 89.19 76 TYR A O 1
ATOM 605 N N . VAL A 1 77 ? -11.841 -1.573 11.226 1.00 88.44 77 VAL A N 1
ATOM 606 C CA . VAL A 1 77 ? -11.603 -2.425 12.383 1.00 88.44 77 VAL A CA 1
ATOM 607 C C . VAL A 1 77 ? -12.304 -1.809 13.587 1.00 88.44 77 VAL A C 1
ATOM 609 O O . VAL A 1 77 ? -12.308 -0.588 13.743 1.00 88.44 77 VAL A O 1
ATOM 612 N N . LYS A 1 78 ? -12.901 -2.649 14.431 1.00 88.38 78 LYS A N 1
ATOM 613 C CA . LYS A 1 78 ? -13.558 -2.268 15.687 1.00 88.38 78 LYS A CA 1
ATOM 614 C C . LYS A 1 78 ? -13.015 -3.125 16.826 1.00 88.38 78 LYS A C 1
ATOM 616 O O . LYS A 1 78 ? -12.535 -4.229 16.584 1.00 88.38 78 LYS A O 1
ATOM 621 N N . VAL A 1 79 ? -13.078 -2.613 18.048 1.00 86.88 79 VAL A N 1
ATOM 622 C CA . VAL A 1 79 ? -12.776 -3.387 19.255 1.00 86.88 79 VAL A CA 1
ATOM 623 C C . VAL A 1 79 ? -14.108 -3.697 19.930 1.00 86.88 79 VAL A C 1
ATOM 625 O O . VAL A 1 79 ? -14.906 -2.788 20.136 1.00 86.88 79 VAL A O 1
ATOM 628 N N . ASP A 1 80 ? -14.365 -4.979 20.161 1.00 83.75 80 ASP A N 1
ATOM 629 C CA . ASP A 1 80 ? -15.541 -5.485 20.877 1.00 83.75 80 ASP A CA 1
ATOM 630 C C . ASP A 1 80 ? -15.403 -5.280 22.392 1.00 83.75 80 ASP A C 1
ATOM 632 O O . ASP A 1 80 ? -14.294 -5.093 22.893 1.00 83.75 80 ASP A O 1
ATOM 636 N N . ASP A 1 81 ? -16.498 -5.447 23.133 1.00 83.19 81 ASP A N 1
ATOM 637 C CA . ASP A 1 81 ? -16.562 -5.322 24.600 1.00 83.19 81 ASP A CA 1
ATOM 638 C C . ASP A 1 81 ? -15.661 -6.336 25.339 1.00 83.19 81 ASP A C 1
ATOM 640 O O . ASP A 1 81 ? -15.432 -6.239 26.542 1.00 83.19 81 ASP A O 1
ATOM 644 N N . LYS A 1 82 ? -15.141 -7.334 24.615 1.00 88.06 82 LYS A N 1
ATOM 645 C CA . LYS A 1 82 ? -14.198 -8.359 25.095 1.00 88.06 82 LYS A CA 1
ATOM 646 C C . LYS A 1 82 ? -12.740 -8.066 24.714 1.00 88.06 82 LYS A C 1
ATOM 648 O O . LYS A 1 82 ? -11.943 -9.003 24.648 1.00 88.06 82 LYS A O 1
ATOM 653 N N . ASP A 1 83 ? -12.424 -6.820 24.362 1.00 83.38 83 ASP A N 1
ATOM 654 C CA . ASP A 1 83 ? -11.121 -6.373 23.838 1.00 83.38 83 ASP A CA 1
ATOM 655 C C . ASP A 1 83 ? -10.661 -7.132 22.579 1.00 83.38 83 ASP A C 1
ATOM 657 O O . ASP A 1 83 ? -9.470 -7.252 22.278 1.00 83.38 83 ASP A O 1
ATOM 661 N N . ARG A 1 84 ? -11.610 -7.677 21.808 1.00 81.62 84 ARG A N 1
ATOM 662 C CA . ARG A 1 84 ? -11.312 -8.412 20.573 1.00 81.62 84 ARG A CA 1
ATOM 663 C C . ARG A 1 84 ? -11.382 -7.483 19.377 1.00 81.62 84 ARG A C 1
ATOM 665 O O . ARG A 1 84 ? -12.378 -6.802 19.161 1.00 81.62 84 ARG A O 1
ATOM 672 N N . THR A 1 85 ? -10.341 -7.516 18.559 1.00 86.19 85 THR A N 1
ATOM 673 C CA . THR A 1 85 ? -10.297 -6.804 17.283 1.00 86.19 85 THR A CA 1
ATOM 674 C C . THR A 1 85 ? -11.169 -7.521 16.252 1.00 86.19 85 THR A C 1
ATOM 676 O O . THR A 1 85 ? -10.864 -8.645 15.853 1.00 86.19 85 THR A O 1
ATOM 679 N N . ILE A 1 86 ? -12.237 -6.870 15.802 1.00 87.94 86 ILE A N 1
ATOM 680 C CA . ILE A 1 86 ? -13.175 -7.374 14.797 1.00 87.94 86 ILE A CA 1
ATOM 681 C C . ILE A 1 86 ? -12.989 -6.593 13.494 1.00 87.94 86 ILE A C 1
ATOM 683 O O . ILE A 1 86 ? -12.961 -5.360 13.481 1.00 87.94 86 ILE A O 1
ATOM 687 N N . LEU A 1 87 ? -12.868 -7.320 12.383 1.00 90.31 87 LEU A N 1
ATOM 688 C CA . LEU A 1 87 ? -12.876 -6.746 11.040 1.00 90.31 87 LEU A CA 1
ATOM 689 C C . LEU A 1 87 ? -14.321 -6.442 10.633 1.00 90.31 87 LEU A C 1
ATOM 691 O O . LEU A 1 87 ? -15.185 -7.308 10.748 1.00 90.31 87 LEU A O 1
ATOM 695 N N . THR A 1 88 ? -14.580 -5.230 10.154 1.00 92.06 88 THR A N 1
ATOM 696 C CA . THR A 1 88 ? -15.907 -4.854 9.652 1.00 92.06 88 THR A CA 1
ATOM 697 C C . THR A 1 88 ? -16.095 -5.305 8.207 1.00 92.06 88 THR A C 1
ATOM 699 O O . THR A 1 88 ? -15.118 -5.542 7.494 1.00 92.06 88 THR A O 1
ATOM 702 N N . ASP A 1 89 ? -17.341 -5.366 7.737 1.00 93.00 89 ASP A N 1
ATOM 703 C CA . ASP A 1 89 ? -17.650 -5.693 6.337 1.00 93.00 89 ASP A CA 1
ATOM 704 C C . ASP A 1 89 ? -16.938 -4.747 5.355 1.00 93.00 89 ASP A C 1
ATOM 706 O O . ASP A 1 89 ? -16.407 -5.171 4.324 1.00 93.00 89 ASP A O 1
ATOM 710 N N . ASP A 1 90 ? -16.860 -3.460 5.699 1.00 89.75 90 ASP A N 1
ATOM 711 C CA . ASP A 1 90 ? -16.127 -2.464 4.916 1.00 89.75 90 ASP A CA 1
ATOM 712 C C . ASP A 1 90 ? -14.617 -2.701 4.966 1.00 89.75 90 ASP A C 1
ATOM 714 O O . ASP A 1 90 ? -13.938 -2.584 3.944 1.00 89.75 90 ASP A O 1
ATOM 718 N N . GLY A 1 91 ? -14.089 -3.116 6.121 1.00 90.31 91 GLY A N 1
ATOM 719 C CA . GLY A 1 91 ? -12.704 -3.559 6.249 1.00 90.31 91 GLY A CA 1
ATOM 720 C C . GLY A 1 91 ? -12.396 -4.770 5.371 1.00 90.31 91 GLY A C 1
ATOM 721 O O . GLY A 1 91 ? -11.362 -4.803 4.700 1.00 90.31 91 GLY A O 1
ATOM 722 N N . GLN A 1 92 ? -13.311 -5.736 5.292 1.00 92.44 92 GLN A N 1
ATOM 723 C CA . GLN A 1 92 ? -13.161 -6.905 4.430 1.00 92.44 92 GLN A CA 1
ATOM 724 C C . GLN A 1 92 ? -13.156 -6.520 2.944 1.00 92.44 92 GLN A C 1
ATOM 726 O O . GLN A 1 92 ? -12.280 -6.964 2.194 1.00 92.44 92 GLN A O 1
ATOM 731 N N . LYS A 1 93 ? -14.072 -5.642 2.517 1.00 93.12 93 LYS A N 1
ATOM 732 C CA . LYS A 1 93 ? -14.097 -5.102 1.146 1.00 93.12 93 LYS A CA 1
ATOM 733 C C . LYS A 1 93 ? -12.829 -4.313 0.822 1.00 93.12 93 LYS A C 1
ATOM 735 O O . LYS A 1 93 ? -12.265 -4.484 -0.260 1.00 93.12 93 LYS A O 1
ATOM 740 N N . PHE A 1 94 ? -12.357 -3.484 1.753 1.00 91.06 94 PHE A N 1
ATOM 741 C CA . PHE A 1 94 ? -11.124 -2.714 1.601 1.00 91.06 94 PHE A CA 1
ATOM 742 C C . PHE A 1 94 ? -9.916 -3.629 1.370 1.00 91.06 94 PHE A C 1
ATOM 744 O O . PHE A 1 94 ? -9.178 -3.440 0.400 1.00 91.06 94 PHE A O 1
ATOM 751 N N . LEU A 1 95 ? -9.747 -4.664 2.200 1.00 90.81 95 LEU A N 1
ATOM 752 C CA . LEU A 1 95 ? -8.653 -5.626 2.051 1.00 90.81 95 LEU A CA 1
ATOM 753 C C . LEU A 1 95 ? -8.747 -6.402 0.733 1.00 90.81 95 LEU A C 1
ATOM 755 O O . LEU A 1 95 ? -7.741 -6.556 0.041 1.00 90.81 95 LEU A O 1
ATOM 759 N N . ALA A 1 96 ? -9.946 -6.832 0.335 1.00 91.75 96 ALA A N 1
ATOM 760 C CA . ALA A 1 96 ? -10.149 -7.515 -0.940 1.00 91.75 96 ALA A CA 1
ATOM 761 C C . ALA A 1 96 ? -9.774 -6.625 -2.139 1.00 91.75 96 ALA A C 1
ATOM 763 O O . ALA A 1 96 ? -9.093 -7.076 -3.064 1.00 91.75 96 ALA A O 1
ATOM 764 N N . ASN A 1 97 ? -10.169 -5.351 -2.113 1.00 92.69 97 ASN A N 1
ATOM 765 C CA . ASN A 1 97 ? -9.809 -4.382 -3.149 1.00 92.69 97 ASN A CA 1
ATOM 766 C C . ASN A 1 97 ? -8.303 -4.119 -3.176 1.00 92.69 97 ASN A C 1
ATOM 768 O O . ASN A 1 97 ? -7.708 -4.069 -4.252 1.00 92.69 97 ASN A O 1
ATOM 772 N N . GLN A 1 98 ? -7.670 -4.017 -2.009 1.00 89.94 98 GLN A N 1
ATOM 773 C CA . GLN A 1 98 ? -6.229 -3.828 -1.919 1.00 89.94 98 GLN A CA 1
ATOM 774 C C . GLN A 1 98 ? -5.458 -5.018 -2.507 1.00 89.94 98 GLN A C 1
ATOM 776 O O . GLN A 1 98 ? -4.502 -4.815 -3.258 1.00 89.94 98 GLN A O 1
ATOM 781 N N . THR A 1 99 ? -5.908 -6.249 -2.252 1.00 90.62 99 THR A N 1
ATOM 782 C CA . THR A 1 99 ? -5.328 -7.458 -2.857 1.00 90.62 99 THR A CA 1
ATOM 783 C C . THR A 1 99 ? -5.496 -7.472 -4.376 1.00 90.62 99 THR A C 1
ATOM 785 O O . THR A 1 99 ? -4.532 -7.738 -5.096 1.00 90.62 99 THR A O 1
ATOM 788 N N . LYS A 1 100 ? -6.684 -7.124 -4.891 1.00 93.31 100 LYS A N 1
ATOM 789 C CA . LYS A 1 100 ? -6.925 -7.021 -6.343 1.00 93.31 100 LYS A CA 1
ATOM 790 C C . LYS A 1 100 ? -6.020 -5.974 -6.992 1.00 93.31 100 LYS A C 1
ATOM 792 O O . LYS A 1 100 ? -5.369 -6.256 -7.994 1.00 93.31 100 LYS A O 1
ATOM 797 N N . ASN A 1 101 ? -5.913 -4.794 -6.387 1.00 91.69 101 ASN A N 1
ATOM 798 C CA . ASN A 1 101 ? -5.046 -3.724 -6.875 1.00 91.69 101 ASN A CA 1
ATOM 799 C C . ASN A 1 101 ? -3.570 -4.138 -6.872 1.00 91.69 101 ASN A C 1
ATOM 801 O O . ASN A 1 101 ? -2.842 -3.838 -7.818 1.00 91.69 101 ASN A O 1
ATOM 805 N N . ALA A 1 102 ? -3.117 -4.848 -5.836 1.00 90.12 102 ALA A N 1
ATOM 806 C CA . ALA A 1 102 ? -1.760 -5.378 -5.783 1.00 90.12 102 ALA A CA 1
ATOM 807 C C . ALA A 1 102 ? -1.498 -6.379 -6.920 1.00 90.12 102 ALA A C 1
ATOM 809 O O . ALA A 1 102 ? -0.470 -6.274 -7.592 1.00 90.12 102 ALA A O 1
ATOM 810 N N . ALA A 1 103 ? -2.441 -7.286 -7.190 1.00 89.88 103 ALA A N 1
ATOM 811 C CA . ALA A 1 103 ? -2.340 -8.231 -8.301 1.00 89.88 103 ALA A CA 1
ATOM 812 C C . ALA A 1 103 ? -2.225 -7.511 -9.656 1.00 89.88 103 ALA A C 1
ATOM 814 O O . ALA A 1 103 ? -1.299 -7.789 -10.419 1.00 89.88 103 ALA A O 1
ATOM 815 N N . ILE A 1 104 ? -3.081 -6.514 -9.903 1.00 92.00 104 ILE A N 1
ATOM 816 C CA . ILE A 1 104 ? -3.050 -5.700 -11.130 1.00 92.00 104 ILE A CA 1
ATOM 817 C C . ILE A 1 104 ? -1.704 -4.976 -11.280 1.00 92.00 104 ILE A C 1
ATOM 819 O O . ILE A 1 104 ? -1.121 -4.959 -12.362 1.00 92.00 104 ILE A O 1
ATOM 823 N N . ARG A 1 105 ? -1.159 -4.401 -10.198 1.00 91.06 105 ARG A N 1
ATOM 824 C CA . ARG A 1 105 ? 0.151 -3.719 -10.232 1.00 91.06 105 ARG A CA 1
ATOM 825 C C . ARG A 1 105 ? 1.290 -4.672 -10.588 1.00 91.06 105 ARG A C 1
ATOM 827 O O . ARG A 1 105 ? 2.184 -4.294 -11.345 1.00 91.06 105 ARG A O 1
ATOM 834 N N . VAL A 1 106 ? 1.259 -5.893 -10.056 1.00 93.62 106 VAL A N 1
ATOM 835 C CA . VAL A 1 106 ? 2.245 -6.933 -10.381 1.00 93.62 106 VAL A CA 1
ATOM 836 C C . VAL A 1 106 ? 2.130 -7.345 -11.845 1.00 93.62 106 VAL A C 1
ATOM 838 O O . VAL A 1 106 ? 3.143 -7.467 -12.532 1.00 93.62 106 VAL A O 1
ATOM 841 N N . GLU A 1 107 ? 0.913 -7.535 -12.344 1.00 92.62 107 GLU A N 1
ATOM 842 C CA . GLU A 1 107 ? 0.673 -7.885 -13.742 1.00 92.62 107 GLU A CA 1
ATOM 843 C C . GLU A 1 107 ? 1.142 -6.781 -14.697 1.00 92.62 107 GLU A C 1
ATOM 845 O O . GLU A 1 107 ? 1.888 -7.054 -15.640 1.00 92.62 107 GLU A O 1
ATOM 850 N N . LEU A 1 108 ? 0.835 -5.520 -14.388 1.00 95.31 108 LEU A N 1
ATOM 851 C CA . LEU A 1 108 ? 1.330 -4.364 -15.132 1.00 95.31 108 LEU A CA 1
ATOM 852 C C . LEU A 1 108 ? 2.866 -4.333 -15.180 1.00 95.31 108 LEU A C 1
ATOM 854 O O . LEU A 1 108 ? 3.451 -4.076 -16.233 1.00 95.31 108 LEU A O 1
ATOM 858 N N . ALA A 1 109 ? 3.534 -4.609 -14.057 1.00 94.38 109 ALA A N 1
ATOM 859 C CA . ALA A 1 109 ? 4.993 -4.663 -14.006 1.00 94.38 109 ALA A CA 1
ATOM 860 C C . ALA A 1 109 ? 5.554 -5.789 -14.892 1.00 94.38 109 ALA A C 1
ATOM 862 O O . ALA A 1 109 ? 6.511 -5.571 -15.638 1.00 94.38 109 ALA A O 1
ATOM 863 N N . LYS A 1 110 ? 4.928 -6.974 -14.880 1.00 95.75 110 LYS A N 1
ATOM 864 C CA . LYS A 1 110 ? 5.301 -8.086 -15.770 1.00 95.75 110 LYS A CA 1
ATOM 865 C C . LYS A 1 110 ? 5.159 -7.703 -17.245 1.00 95.75 110 LYS A C 1
ATOM 867 O O . LYS A 1 110 ? 6.066 -7.988 -18.029 1.00 95.75 110 LYS A O 1
ATOM 872 N N . LEU A 1 111 ? 4.068 -7.032 -17.619 1.00 95.50 111 LEU A N 1
ATOM 873 C CA . LEU A 1 111 ? 3.837 -6.569 -18.991 1.00 95.50 111 LEU A CA 1
ATOM 874 C C . LEU A 1 111 ? 4.888 -5.545 -19.430 1.00 95.50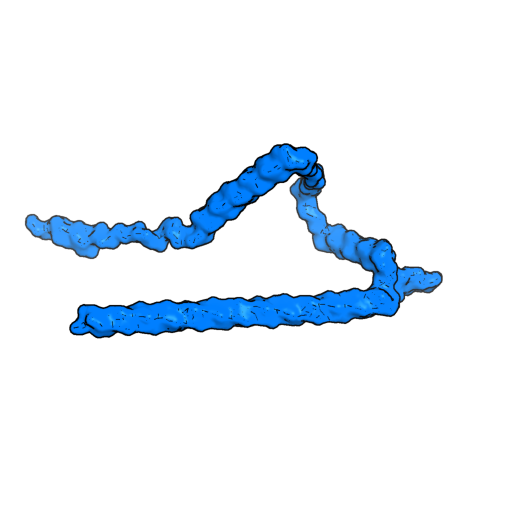 111 LEU A C 1
ATOM 876 O O . LEU A 1 111 ? 5.504 -5.728 -20.480 1.00 95.50 111 LEU A O 1
ATOM 880 N N . LYS A 1 112 ? 5.174 -4.534 -18.600 1.00 92.88 112 LYS A N 1
ATOM 881 C CA . LYS A 1 112 ? 6.234 -3.545 -18.872 1.00 92.88 112 LYS A CA 1
ATOM 882 C C . LYS A 1 112 ? 7.596 -4.209 -19.079 1.00 92.88 112 LYS A C 1
ATOM 884 O O . LYS A 1 112 ? 8.298 -3.898 -20.040 1.00 92.88 112 LYS A O 1
ATOM 889 N N . ASN A 1 113 ? 7.946 -5.175 -18.230 1.00 94.44 113 ASN A N 1
ATOM 890 C CA . ASN A 1 113 ? 9.203 -5.916 -18.354 1.00 94.44 113 ASN A CA 1
ATOM 891 C C . ASN A 1 113 ? 9.262 -6.734 -19.656 1.00 94.44 113 ASN A C 1
ATOM 893 O O . ASN A 1 113 ? 10.304 -6.793 -20.317 1.00 94.44 113 ASN A O 1
ATOM 897 N N . LEU A 1 114 ? 8.144 -7.340 -20.065 1.00 94.88 114 LEU A N 1
ATOM 898 C CA . LEU A 1 114 ? 8.057 -8.079 -21.323 1.00 94.88 114 LEU A CA 1
ATOM 899 C C . LEU A 1 114 ? 8.207 -7.159 -22.542 1.00 94.88 114 LEU A C 1
ATOM 901 O O . LEU A 1 114 ? 8.937 -7.497 -23.479 1.00 94.88 114 LEU A O 1
ATOM 905 N N . GLU A 1 115 ? 7.537 -6.009 -22.544 1.00 92.00 115 GLU A N 1
ATOM 906 C CA . GLU A 1 115 ? 7.657 -5.013 -23.611 1.00 92.00 115 GLU A CA 1
ATOM 907 C C . GLU A 1 115 ? 9.081 -4.482 -23.735 1.00 92.00 115 GLU A C 1
ATOM 909 O O . GLU A 1 115 ? 9.612 -4.392 -24.849 1.00 92.00 115 GLU A O 1
ATOM 914 N N . TYR A 1 116 ? 9.723 -4.205 -22.600 1.00 94.00 116 TYR A N 1
ATOM 915 C CA . TYR A 1 116 ? 11.116 -3.789 -22.554 1.00 94.00 116 TYR A CA 1
ATOM 916 C C . TYR A 1 116 ? 12.030 -4.841 -23.197 1.00 94.00 116 TYR A C 1
ATOM 918 O O . TYR A 1 116 ? 12.770 -4.524 -24.133 1.00 94.00 116 TYR A O 1
ATOM 926 N N . ARG A 1 117 ? 11.897 -6.121 -22.818 1.00 93.00 117 ARG A N 1
ATOM 927 C CA . ARG A 1 117 ? 12.662 -7.220 -23.435 1.00 93.00 117 ARG A CA 1
ATOM 928 C C . ARG A 1 117 ? 12.429 -7.317 -24.947 1.00 93.00 117 ARG A C 1
ATOM 930 O O . ARG A 1 117 ? 13.384 -7.386 -25.719 1.00 93.00 117 ARG A O 1
ATOM 937 N N . ARG A 1 118 ? 11.169 -7.258 -25.395 1.00 92.56 118 ARG A N 1
ATOM 938 C CA . ARG A 1 118 ? 10.820 -7.272 -26.831 1.00 92.56 118 ARG A CA 1
ATOM 939 C C . ARG A 1 118 ? 11.402 -6.070 -27.580 1.00 92.56 118 ARG A C 1
ATOM 941 O O . ARG A 1 118 ? 11.761 -6.182 -28.751 1.00 92.56 118 ARG A O 1
ATOM 948 N N . SER A 1 119 ? 11.471 -4.902 -26.945 1.00 91.81 119 SER A N 1
ATOM 949 C CA . SER A 1 119 ? 12.107 -3.707 -27.512 1.00 91.81 119 SER A CA 1
ATOM 950 C C . SER A 1 119 ? 13.607 -3.921 -27.730 1.00 91.81 119 SER A C 1
ATOM 952 O O . SER A 1 119 ? 14.111 -3.660 -28.826 1.00 91.81 119 SER A O 1
ATOM 954 N N . LEU A 1 120 ? 14.303 -4.489 -26.740 1.00 92.31 120 LEU A N 1
ATOM 955 C CA . LEU A 1 120 ? 15.722 -4.832 -26.857 1.00 92.31 120 LEU A CA 1
ATOM 956 C C . LEU A 1 120 ? 15.977 -5.827 -27.997 1.00 92.31 120 LEU A C 1
ATOM 958 O O . LEU A 1 120 ? 16.835 -5.578 -28.842 1.00 92.31 120 LEU A O 1
ATOM 962 N N . GLU A 1 121 ? 15.184 -6.896 -28.102 1.00 91.56 121 GLU A N 1
ATOM 963 C CA . GLU A 1 121 ? 15.292 -7.873 -29.199 1.00 91.56 121 GLU A CA 1
ATOM 964 C C . GL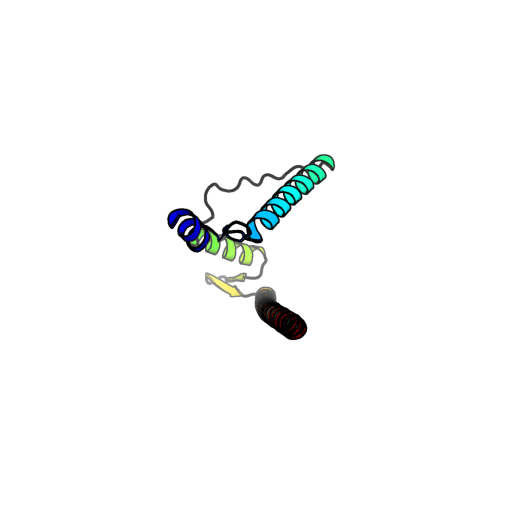U A 1 121 ? 15.068 -7.247 -30.586 1.00 91.56 121 GLU A C 1
ATOM 966 O O . GLU A 1 121 ? 15.722 -7.612 -31.568 1.00 91.56 121 GLU A O 1
ATOM 971 N N . ARG A 1 122 ? 14.147 -6.283 -30.700 1.00 92.06 122 ARG A N 1
ATOM 972 C CA . ARG A 1 122 ? 13.933 -5.539 -31.952 1.00 92.06 122 ARG A CA 1
ATOM 973 C C . ARG A 1 122 ? 15.148 -4.683 -32.305 1.00 92.06 122 ARG A C 1
ATOM 975 O O . ARG A 1 122 ? 15.575 -4.684 -33.465 1.00 92.06 122 ARG A O 1
ATOM 982 N N . LYS A 1 123 ? 15.738 -3.998 -31.319 1.00 88.56 123 LYS A N 1
ATOM 983 C CA . LYS A 1 123 ? 16.964 -3.205 -31.506 1.00 88.56 123 LYS A CA 1
ATOM 984 C C . LYS A 1 123 ? 18.133 -4.087 -31.950 1.00 88.56 123 LYS A C 1
ATOM 986 O O . LYS A 1 123 ? 18.771 -3.771 -32.956 1.00 88.56 123 LYS A O 1
ATOM 991 N N . THR A 1 124 ? 18.374 -5.224 -31.294 1.00 83.69 124 THR A N 1
ATOM 992 C CA . THR A 1 124 ? 19.471 -6.141 -31.662 1.00 83.69 124 THR A CA 1
ATOM 993 C C . THR A 1 124 ? 19.291 -6.719 -33.068 1.00 83.69 124 THR A C 1
ATOM 995 O O . THR A 1 124 ? 20.229 -6.691 -33.871 1.00 83.69 124 THR A O 1
ATOM 998 N N . LYS A 1 125 ? 18.073 -7.150 -33.433 1.00 85.44 125 LYS A N 1
ATOM 999 C CA . LYS A 1 125 ? 17.755 -7.610 -34.799 1.00 85.44 125 LYS A CA 1
ATOM 1000 C C . LYS A 1 125 ? 18.008 -6.517 -35.840 1.00 85.44 125 LYS A C 1
ATOM 1002 O O . LYS A 1 125 ? 18.619 -6.802 -36.871 1.00 85.44 125 LYS A O 1
ATOM 1007 N N . SER A 1 126 ? 17.610 -5.273 -35.571 1.00 78.56 126 SER A N 1
ATOM 1008 C CA . SER A 1 126 ? 17.872 -4.126 -36.456 1.00 78.56 126 SER A CA 1
ATOM 1009 C C . SER A 1 126 ? 19.373 -3.869 -36.653 1.00 78.56 126 SER A C 1
ATOM 1011 O O . SER A 1 126 ? 19.841 -3.767 -37.792 1.00 78.56 126 SER A O 1
ATOM 1013 N N . HIS A 1 127 ? 20.156 -3.862 -35.569 1.00 72.88 127 HIS A N 1
ATOM 1014 C CA . HIS A 1 127 ? 21.613 -3.717 -35.642 1.00 72.88 127 HIS A CA 1
ATOM 1015 C C . HIS A 1 127 ? 22.275 -4.849 -36.439 1.00 72.88 127 HIS A C 1
ATOM 1017 O O 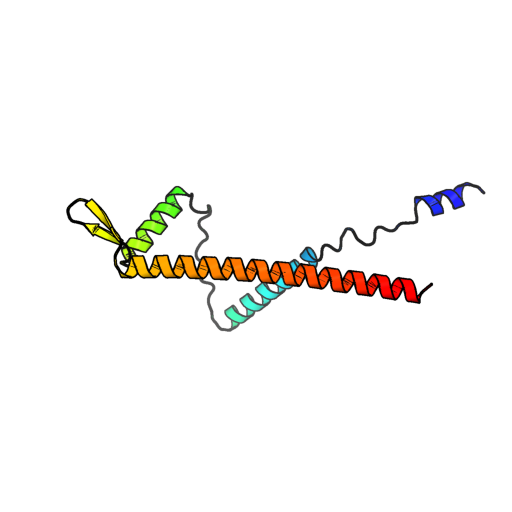. HIS A 1 127 ? 23.135 -4.579 -37.281 1.00 72.88 127 HIS A O 1
ATOM 1023 N N . SER A 1 128 ? 21.839 -6.100 -36.249 1.00 74.69 128 SER A N 1
ATOM 1024 C CA . SER A 1 128 ? 22.369 -7.246 -37.002 1.00 74.69 128 SER A CA 1
ATOM 1025 C C . SER A 1 128 ? 22.114 -7.128 -38.513 1.00 74.69 128 SER A C 1
ATOM 1027 O O . SER A 1 128 ? 23.020 -7.373 -39.311 1.00 74.69 128 SER A O 1
ATOM 1029 N N . LYS A 1 129 ? 20.918 -6.671 -38.920 1.00 74.06 129 LYS A N 1
ATOM 1030 C CA . LYS A 1 129 ? 20.562 -6.447 -40.331 1.00 74.06 129 LYS A CA 1
ATOM 1031 C C . LYS A 1 129 ? 21.386 -5.317 -40.951 1.00 74.06 129 LYS A C 1
ATOM 1033 O O . LYS A 1 129 ? 21.914 -5.489 -42.046 1.00 74.06 129 LYS A O 1
ATOM 1038 N N . LYS A 1 130 ? 21.559 -4.193 -40.241 1.00 73.75 130 LYS A N 1
ATOM 1039 C CA . LYS A 1 130 ? 22.424 -3.085 -40.693 1.00 73.75 130 LYS A CA 1
ATOM 1040 C C . LYS A 1 130 ? 23.870 -3.537 -40.900 1.00 73.75 130 LYS A C 1
ATOM 1042 O O . LYS A 1 130 ? 24.488 -3.156 -41.888 1.00 73.75 130 LYS A O 1
ATOM 1047 N N . ARG A 1 131 ? 24.398 -4.375 -40.002 1.00 67.06 131 ARG A N 1
ATOM 1048 C CA . ARG A 1 131 ? 25.762 -4.910 -40.105 1.00 67.06 131 ARG A CA 1
ATOM 1049 C C . ARG A 1 131 ? 25.923 -5.897 -41.267 1.00 67.06 131 ARG A C 1
ATOM 1051 O O . ARG A 1 131 ? 26.969 -5.882 -41.900 1.00 67.06 131 ARG A O 1
ATOM 1058 N N . LYS A 1 132 ? 24.900 -6.703 -41.583 1.00 67.75 132 LYS A N 1
ATOM 1059 C CA . LYS A 1 132 ? 24.910 -7.584 -42.766 1.00 67.75 132 LYS A CA 1
ATOM 1060 C C . LYS A 1 132 ? 24.844 -6.821 -44.091 1.00 67.75 132 LYS A C 1
ATOM 1062 O O . LYS A 1 132 ? 25.465 -7.264 -45.034 1.00 67.75 132 LYS A O 1
ATOM 1067 N N . LYS A 1 133 ? 24.134 -5.688 -44.157 1.00 67.94 133 LYS A N 1
ATOM 1068 C CA . LYS A 1 133 ? 24.025 -4.863 -45.378 1.00 67.94 133 LYS A CA 1
ATOM 1069 C C . LYS A 1 133 ? 25.284 -4.028 -45.681 1.00 67.94 133 LYS A C 1
ATOM 1071 O O . LYS A 1 133 ? 25.419 -3.517 -46.782 1.00 67.94 133 LYS A O 1
ATOM 1076 N N . LYS A 1 134 ? 26.165 -3.837 -44.691 1.00 61.78 134 LYS A N 1
ATOM 1077 C CA . LYS A 1 134 ? 27.451 -3.127 -44.837 1.00 61.78 134 LYS A CA 1
ATOM 1078 C C . LYS A 1 134 ? 28.621 -4.038 -45.243 1.00 61.78 134 LYS A C 1
ATOM 1080 O O . LYS A 1 134 ? 29.701 -3.508 -45.480 1.00 61.78 134 LYS A O 1
ATOM 1085 N N . ARG A 1 135 ? 28.435 -5.360 -45.234 1.00 51.09 135 ARG A N 1
ATOM 1086 C CA . ARG A 1 135 ? 29.392 -6.334 -45.781 1.00 51.09 135 ARG A CA 1
ATOM 1087 C C . ARG A 1 135 ? 28.951 -6.693 -47.188 1.00 51.09 135 ARG A C 1
ATOM 1089 O O . ARG A 1 135 ? 29.856 -6.982 -47.988 1.00 51.09 135 ARG A O 1
#

pLDDT: mean 76.27, std 15.56, range [45.47, 95.75]

Organism: NCBI:txid2511932